Protein 3EMU (pdb70)

Organism: Entamoeba histolytica (strain ATCC 30459 / HM-1:IMSS / ABRM) (NCBI:txid294381)

InterPro domains:
  IPR000340 Dual specificity phosphatase, catalytic domain [PF00782] (19-146)
  IPR020422 Dual specificity protein phosphatase domain [PS50054] (9-150)
  IPR020422 Dual specificity protein phosphatase domain [SM00195] (9-147)
  IPR029021 Protein-tyrosine phosphatase-like [G3DSA:3.90.190.10] (1-161)
  IPR029021 Protein-tyrosine phosphatase-like [SSF52799] (5-152)

Secondary structure (DSSP, 8-state):
--GGGS-EEEETTEEEEETTGGG-HHHHHHTTEEEEEEE--TTSEEEEE----SSTTHHHHHHHHHHHHHHHHHHT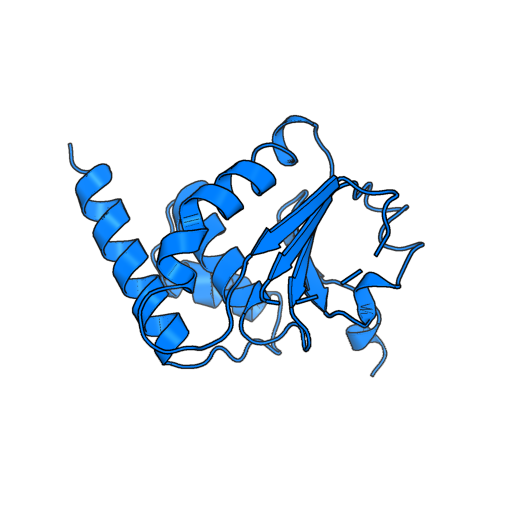T-EEEEEESSSSSHHHHHHHHHHHHHTT--HHHHHHHHHHH-TT----HHHHHHHHHHHHHHHHHT--

Structure (mmCIF, N/CA/C/O backbone):
data_3EMU
#
_entry.id   3EMU
#
_cell.length_a   80.985
_cell.length_b   80.985
_cell.length_c   90.556
_cell.angle_alpha   90.000
_cell.angle_beta   90.000
_cell.angle_gamma   120.000
#
_symmetry.space_group_name_H-M   'P 31 2 1'
#
loop_
_entity.id
_entity.type
_entity.pdbx_description
1 polymer 'leucine rich repeat and phosphatase domain containing protein'
2 non-polymer 'SULFATE ION'
3 water water
#
loop_
_atom_site.group_PDB
_atom_site.id
_atom_site.type_symbol
_atom_site.label_atom_id
_atom_site.label_alt_id
_atom_site.label_comp_id
_atom_site.label_asym_id
_atom_site.label_entity_id
_atom_site.label_seq_id
_atom_site.pdbx_PDB_ins_code
_atom_site.Cartn_x
_atom_site.Cartn_y
_atom_site.Cartn_z
_atom_site.occupancy
_atom_site.B_iso_or_equiv
_atom_site.auth_seq_id
_atom_site.auth_comp_id
_atom_site.auth_asym_id
_atom_site.auth_atom_id
_atom_site.pdbx_PDB_model_num
ATOM 1 N N . THR A 1 4 ? 33.744 8.049 23.521 1.00 72.48 307 THR A N 1
ATOM 2 C CA . THR A 1 4 ? 34.239 9.382 24.044 1.00 72.01 307 THR A CA 1
ATOM 3 C C . THR A 1 4 ? 35.617 9.816 23.458 1.00 69.23 307 THR A C 1
ATOM 4 O O . THR A 1 4 ? 35.894 10.985 23.260 1.00 67.97 307 THR A O 1
ATOM 8 N N . PHE A 1 5 ? 36.466 8.851 23.133 1.00 67.71 308 PHE A N 1
ATOM 9 C CA . PHE A 1 5 ? 37.725 9.178 22.461 1.00 65.93 308 PHE A CA 1
ATOM 10 C C . PHE A 1 5 ? 37.583 9.821 21.065 1.00 65.31 308 PHE A C 1
ATOM 11 O O . PHE A 1 5 ? 38.341 10.736 20.728 1.00 64.49 308 PHE A O 1
ATOM 19 N N . PRO A 1 6 ? 36.615 9.357 20.240 1.00 65.13 309 PRO A N 1
ATOM 20 C CA . PRO A 1 6 ? 36.469 9.901 18.871 1.00 64.50 309 PRO A CA 1
ATOM 21 C C . PRO A 1 6 ? 36.337 11.417 18.835 1.00 64.10 309 PRO A C 1
ATOM 22 O O . PRO A 1 6 ? 36.870 12.042 17.927 1.00 63.49 309 PRO A O 1
ATOM 26 N N . THR A 1 7 ? 35.660 12.001 19.828 1.00 63.37 310 THR A N 1
ATOM 27 C CA . THR A 1 7 ? 35.509 13.443 19.905 1.00 63.20 310 THR A CA 1
ATOM 28 C C . THR A 1 7 ? 36.844 14.195 19.894 1.00 62.20 310 THR A C 1
ATOM 29 O O . THR A 1 7 ? 36.882 15.386 19.597 1.00 63.13 310 THR A O 1
ATOM 33 N N . LEU A 1 8 ? 37.935 13.533 20.236 1.00 61.59 311 LEU A N 1
ATOM 34 C CA . LEU A 1 8 ? 39.222 14.213 20.347 1.00 61.93 311 LEU A CA 1
ATOM 35 C C . LEU A 1 8 ? 39.971 14.352 18.991 1.00 61.98 311 LEU A C 1
ATOM 36 O O . LEU A 1 8 ? 41.012 14.978 18.922 1.00 61.41 311 LEU A O 1
ATOM 41 N N . SER A 1 9 ? 39.463 13.723 17.946 1.00 62.10 312 SER A N 1
ATOM 42 C CA . SER A 1 9 ? 40.108 13.788 16.629 1.00 63.27 312 SER A CA 1
ATOM 43 C C . SER A 1 9 ? 39.180 14.276 15.541 1.00 61.66 312 SER A C 1
ATOM 44 O O . SER A 1 9 ? 38.042 13.818 15.461 1.00 60.36 312 SER A O 1
ATOM 47 N N . PRO A 1 10 ? 39.685 15.166 14.672 1.00 61.60 313 PRO A N 1
ATOM 48 C CA . PRO A 1 10 ? 38.933 15.394 13.419 1.00 60.77 313 PRO A CA 1
ATOM 49 C C . PRO A 1 10 ? 38.766 14.119 12.553 1.00 59.80 313 PRO A C 1
ATOM 50 O O . PRO A 1 10 ? 39.439 13.094 12.774 1.00 57.83 313 PRO A O 1
ATOM 54 N N . THR A 1 11 ? 37.827 14.188 11.612 1.00 59.80 314 THR A N 1
ATOM 55 C CA . THR A 1 11 ? 37.572 13.120 10.651 1.00 60.79 314 THR A CA 1
ATOM 56 C C . THR A 1 11 ? 38.006 13.504 9.215 1.00 61.56 314 THR A C 1
ATOM 57 O O . THR A 1 11 ? 37.675 14.597 8.680 1.00 62.44 314 THR A O 1
ATOM 61 N N . GLN A 1 12 ? 38.772 12.621 8.599 1.00 62.05 315 GLN A N 1
ATOM 62 C CA . GLN A 1 12 ? 39.210 12.863 7.225 1.00 62.59 315 GLN A CA 1
ATOM 63 C C . GLN A 1 12 ? 38.055 12.515 6.292 1.00 62.40 315 GLN A C 1
ATOM 64 O O . GLN A 1 12 ? 37.454 11.414 6.396 1.00 61.34 315 GLN A O 1
ATOM 70 N N . ILE A 1 13 ? 37.723 13.443 5.398 1.00 61.52 316 ILE A N 1
ATOM 71 C CA . ILE A 1 13 ? 36.519 13.206 4.579 1.00 62.09 316 ILE A CA 1
ATOM 72 C C . ILE A 1 13 ? 36.899 12.582 3.196 1.00 62.48 316 ILE A C 1
ATOM 73 O O . ILE A 1 13 ? 36.401 11.539 2.828 1.00 61.43 316 ILE A O 1
ATOM 78 N N . ILE A 1 14 ? 37.835 13.235 2.514 1.00 62.72 317 ILE A N 1
ATOM 79 C CA . ILE A 1 14 ? 38.516 12.744 1.331 1.00 64.14 317 ILE A CA 1
ATOM 80 C C . ILE A 1 14 ? 39.894 13.337 1.580 1.00 64.79 317 ILE A C 1
ATOM 81 O O . ILE A 1 14 ? 40.088 14.096 2.529 1.00 64.11 317 ILE A O 1
ATOM 86 N N . GLN A 1 15 ? 40.836 13.017 0.722 1.00 65.83 318 GLN A N 1
ATOM 87 C CA . GLN A 1 15 ? 42.205 13.437 0.919 1.00 67.28 318 GLN A CA 1
ATOM 88 C C . GLN A 1 15 ? 42.337 14.947 0.989 1.00 66.53 318 GLN A C 1
ATOM 89 O O . GLN A 1 15 ? 41.709 15.671 0.218 1.00 65.67 318 GLN A O 1
ATOM 95 N N . TYR A 1 16 ? 43.148 15.416 1.944 1.00 66.63 319 TYR A N 1
ATOM 96 C CA . TYR A 1 16 ? 43.322 16.864 2.241 1.00 66.34 319 TYR A CA 1
ATOM 97 C C . TYR A 1 16 ? 42.173 17.576 3.001 1.00 64.52 319 TYR A C 1
ATOM 98 O O . TYR A 1 16 ? 42.319 18.728 3.383 1.00 65.00 319 TYR A O 1
ATOM 107 N N . ILE A 1 17 ? 41.042 16.902 3.196 1.00 63.25 320 ILE A N 1
ATOM 108 C CA . ILE A 1 17 ? 39.848 17.514 3.774 1.00 61.74 320 ILE A CA 1
ATOM 109 C C . ILE A 1 17 ? 39.487 16.835 5.100 1.00 60.69 320 ILE A C 1
ATOM 110 O O . ILE A 1 17 ? 39.191 15.614 5.164 1.00 59.09 320 ILE A O 1
ATOM 115 N N . HIS A 1 18 ? 39.467 17.655 6.157 1.00 60.37 321 HIS A N 1
ATOM 116 C CA . HIS A 1 18 ? 39.186 17.147 7.500 1.00 58.81 321 HIS A CA 1
ATOM 117 C C . HIS A 1 18 ? 38.076 17.972 8.131 1.00 58.17 321 HIS A C 1
ATOM 118 O O . HIS A 1 18 ? 38.013 19.197 8.000 1.00 57.94 321 HIS A O 1
ATOM 125 N N . LEU A 1 19 ? 37.187 17.257 8.791 1.00 57.46 322 LEU A N 1
ATOM 126 C CA . LEU A 1 19 ? 36.031 17.826 9.445 1.00 57.31 322 LEU A CA 1
ATOM 127 C C . LEU A 1 19 ? 36.183 17.720 10.999 1.00 57.13 322 LEU A C 1
ATOM 128 O O . LEU A 1 19 ? 36.439 16.626 11.537 1.00 55.81 322 LEU A O 1
ATOM 133 N N . GLY A 1 20 ? 36.067 18.851 11.688 1.00 56.92 323 GLY A N 1
ATOM 134 C CA . GLY A 1 20 ? 36.222 18.858 13.147 1.00 58.23 323 GLY A CA 1
ATOM 135 C C . GLY A 1 20 ? 35.457 19.933 13.942 1.00 59.16 323 GLY A C 1
ATOM 136 O O . GLY A 1 20 ? 34.605 20.666 13.401 1.00 59.10 323 GLY A O 1
ATOM 137 N N . SER A 1 21 ? 35.790 20.030 15.230 1.00 59.42 324 SER A N 1
ATOM 138 C CA . SER A 1 21 ? 35.171 20.975 16.158 1.00 59.98 324 SER A CA 1
ATOM 139 C C . SER A 1 21 ? 36.263 21.873 16.757 1.00 61.03 324 SER A C 1
ATOM 140 O O . SER A 1 21 ? 37.460 21.536 16.687 1.00 60.83 324 SER A O 1
ATOM 143 N N . PHE A 1 22 ? 35.858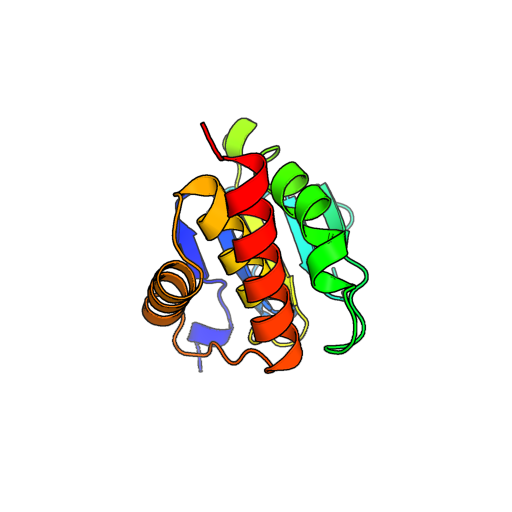 23.000 17.348 1.00 61.73 325 PHE A N 1
ATOM 144 C CA . PHE A 1 22 ? 36.765 23.775 18.207 1.00 63.37 325 PHE A CA 1
ATOM 145 C C . PHE A 1 22 ? 37.612 22.893 19.131 1.00 62.34 325 PHE A C 1
ATOM 146 O O . PHE A 1 22 ? 38.832 23.082 19.239 1.00 62.54 325 PHE A O 1
ATOM 154 N N . LEU A 1 23 ? 36.957 21.940 19.792 1.00 60.73 326 LEU A N 1
ATOM 155 C CA . LEU A 1 23 ? 37.645 20.961 20.602 1.00 60.60 326 LEU A CA 1
ATOM 156 C C . LEU A 1 23 ? 38.799 20.225 19.888 1.00 60.16 326 LEU A C 1
ATOM 157 O O . LEU A 1 23 ? 39.976 20.405 20.258 1.00 61.11 326 LEU A O 1
ATOM 162 N N . ASN A 1 24 ? 38.502 19.364 18.919 1.00 58.66 327 ASN A N 1
ATOM 163 C CA . ASN A 1 24 ? 39.581 18.594 18.308 1.00 58.21 327 ASN A CA 1
ATOM 164 C C . ASN A 1 24 ? 40.492 19.407 17.382 1.00 58.76 327 ASN A C 1
ATOM 165 O O . ASN A 1 24 ? 41.540 18.929 17.002 1.00 58.18 327 ASN A O 1
ATOM 170 N N . ALA A 1 25 ? 40.151 20.662 17.089 1.00 59.32 328 ALA A N 1
ATOM 171 C CA . ALA A 1 25 ? 41.140 21.518 16.419 1.00 60.62 328 ALA A CA 1
ATOM 172 C C . ALA A 1 25 ? 42.433 21.633 17.248 1.00 62.02 328 ALA A C 1
ATOM 173 O O . ALA A 1 25 ? 43.465 22.162 16.789 1.00 62.15 328 ALA A O 1
ATOM 175 N N . HIS A 1 26 ? 42.381 21.157 18.489 1.00 61.87 329 HIS A N 1
ATOM 176 C CA . HIS A 1 26 ? 43.497 21.361 19.408 1.00 61.96 329 HIS A CA 1
ATOM 177 C C . HIS A 1 26 ? 44.381 20.143 19.379 1.00 62.62 329 HIS A C 1
ATOM 178 O O . HIS A 1 26 ? 45.430 20.103 20.015 1.00 63.72 329 HIS A O 1
ATOM 185 N N . ASN A 1 27 ? 43.938 19.127 18.652 1.00 63.12 330 ASN A N 1
ATOM 186 C CA . ASN A 1 27 ? 44.737 17.949 18.446 1.00 63.35 330 ASN A CA 1
ATOM 187 C C . ASN A 1 27 ? 45.919 18.252 17.496 1.00 65.17 330 ASN A C 1
ATOM 188 O O . ASN A 1 27 ? 45.899 17.907 16.310 1.00 66.34 330 ASN A O 1
ATOM 193 N N . VAL A 1 28 ? 46.959 18.889 18.045 1.00 66.09 331 VAL A N 1
ATOM 194 C CA . VAL A 1 28 ? 48.077 19.409 17.274 1.00 66.90 331 VAL A CA 1
ATOM 195 C C . VAL A 1 28 ? 48.927 18.348 16.594 1.00 66.94 331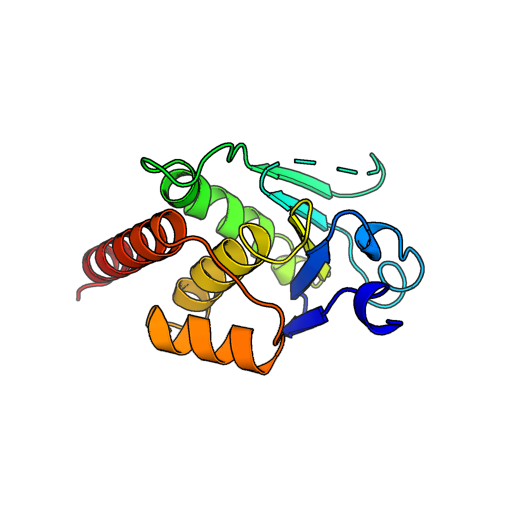 VAL A C 1
ATOM 196 O O . VAL A 1 28 ? 49.513 18.600 15.537 1.00 67.47 331 VAL A O 1
ATOM 200 N N . ASP A 1 29 ? 48.984 17.162 17.186 1.00 66.71 332 ASP A N 1
ATOM 201 C CA . ASP A 1 29 ? 49.689 16.083 16.550 1.00 65.95 332 ASP A CA 1
ATOM 202 C C . ASP A 1 29 ? 48.909 15.553 15.324 1.00 65.68 332 ASP A C 1
ATOM 203 O O . ASP A 1 29 ? 49.504 15.191 14.327 1.00 65.11 332 ASP A O 1
ATOM 208 N N . TYR A 1 30 ? 47.591 15.446 15.442 1.00 64.91 333 TYR A N 1
ATOM 209 C CA . TYR A 1 30 ? 46.761 15.098 14.307 1.00 65.05 333 TYR A CA 1
ATOM 210 C C . TYR A 1 30 ? 46.983 16.072 13.144 1.00 65.80 333 TYR A C 1
ATOM 211 O O . TYR A 1 30 ? 47.106 15.665 12.005 1.00 65.47 333 TYR A O 1
ATOM 220 N N . ILE A 1 31 ? 47.004 17.360 13.462 1.00 66.42 334 ILE A N 1
ATOM 221 C CA . ILE A 1 31 ? 47.255 18.391 12.505 1.00 67.22 334 ILE A CA 1
ATOM 222 C C . ILE A 1 31 ? 48.635 18.183 11.861 1.00 68.47 334 ILE A C 1
ATOM 223 O O . ILE A 1 31 ? 48.773 18.149 10.632 1.00 68.50 334 ILE A O 1
ATOM 228 N N . HIS A 1 32 ? 49.663 18.014 12.689 1.00 69.04 335 HIS A N 1
ATOM 229 C CA A HIS A 1 32 ? 51.046 17.825 12.220 0.50 68.82 335 HIS A CA 1
ATOM 230 C CA B HIS A 1 32 ? 50.997 17.877 12.135 0.50 69.36 335 HIS A CA 1
ATOM 231 C C . HIS A 1 32 ? 51.180 16.593 11.332 1.00 68.88 335 HIS A C 1
ATOM 232 O O . HIS A 1 32 ? 51.774 16.635 10.282 1.00 68.77 335 HIS A O 1
ATOM 245 N N . ASN A 1 33 ? 50.627 15.481 11.782 1.00 68.41 336 ASN A N 1
ATOM 246 C CA . ASN A 1 33 ? 50.775 14.235 11.023 1.00 68.76 336 ASN A CA 1
ATOM 247 C C . ASN A 1 33 ? 49.960 14.153 9.711 1.00 68.70 336 ASN A C 1
ATOM 248 O O . ASN A 1 33 ? 50.217 13.301 8.877 1.00 69.46 336 ASN A O 1
ATOM 253 N N . ASN A 1 34 ? 48.938 14.981 9.559 1.00 68.59 337 ASN A N 1
ATOM 254 C CA . ASN A 1 34 ? 48.119 14.984 8.356 1.00 68.68 337 ASN A CA 1
ATOM 255 C C . ASN A 1 34 ? 48.430 16.193 7.494 1.00 68.99 337 ASN A C 1
ATOM 256 O O . ASN A 1 34 ? 47.653 16.533 6.620 1.00 68.87 337 ASN A O 1
ATOM 261 N N . ASN A 1 35 ? 49.542 16.856 7.807 1.00 69.71 338 ASN A N 1
ATOM 262 C CA . ASN A 1 35 ? 50.036 17.995 7.052 1.00 70.99 338 ASN A CA 1
ATOM 263 C C . ASN A 1 35 ? 49.034 19.103 6.815 1.00 70.15 338 ASN A C 1
ATOM 264 O O . ASN A 1 35 ? 48.995 19.682 5.718 1.00 70.12 338 ASN A O 1
ATOM 269 N N . ILE A 1 36 ? 48.256 19.425 7.843 1.00 68.37 339 ILE A N 1
ATOM 270 C CA . ILE A 1 36 ? 47.261 20.453 7.733 1.00 66.49 339 ILE A CA 1
ATOM 271 C C . ILE A 1 36 ? 47.882 21.828 7.932 1.00 66.53 339 ILE A C 1
ATOM 272 O O . ILE A 1 36 ? 48.591 22.082 8.902 1.00 66.86 339 ILE A O 1
ATOM 277 N N . SER A 1 37 ? 47.615 22.744 7.011 1.00 66.46 340 SER A N 1
ATOM 278 C CA . SER A 1 37 ? 48.235 24.058 7.073 1.00 66.24 340 SER A CA 1
ATOM 279 C C . SER A 1 37 ? 47.189 25.105 6.900 1.00 65.93 340 SER A C 1
ATOM 280 O O . SER A 1 37 ? 47.510 26.289 6.835 1.00 66.91 340 SER A O 1
ATOM 283 N N . SER A 1 38 ? 45.935 24.682 6.796 1.00 65.02 341 SER A N 1
ATOM 284 C CA . SER A 1 38 ? 44.857 25.645 6.675 1.00 64.51 341 SER A CA 1
ATOM 285 C C . SER A 1 38 ? 43.731 25.259 7.585 1.00 63.18 341 SER A C 1
ATOM 286 O O . SER A 1 38 ? 43.438 24.079 7.752 1.00 61.86 341 SER A O 1
ATOM 289 N N . ILE A 1 39 ? 43.061 26.282 8.095 1.00 62.85 342 ILE A N 1
ATOM 290 C CA . ILE A 1 39 ? 41.909 26.081 8.919 1.00 62.76 342 ILE A CA 1
ATOM 291 C C . ILE A 1 39 ? 40.784 26.997 8.476 1.00 61.37 342 ILE A C 1
ATOM 292 O O . ILE A 1 39 ? 40.960 28.198 8.319 1.00 60.09 342 ILE A O 1
ATOM 297 N N . LEU A 1 40 ? 39.621 26.386 8.262 1.00 60.49 343 LEU A N 1
ATOM 298 C CA . LEU A 1 40 ? 38.431 27.118 7.869 1.00 59.43 343 LEU A CA 1
ATOM 299 C C . LEU A 1 40 ? 37.504 27.126 9.067 1.00 59.11 343 LEU A C 1
ATOM 300 O O . LEU A 1 40 ? 36.990 26.098 9.486 1.00 58.73 343 LEU A O 1
ATOM 305 N N . LEU A 1 41 ? 37.302 28.305 9.606 1.00 60.23 344 LEU A N 1
ATOM 306 C CA . LEU A 1 41 ? 36.480 28.481 10.775 1.00 62.09 344 LEU A CA 1
ATOM 307 C C . LEU A 1 41 ? 35.108 28.858 10.326 1.00 61.87 344 LEU A C 1
ATOM 308 O O . LEU A 1 41 ? 34.924 29.912 9.749 1.00 61.53 344 LEU A O 1
ATOM 313 N N . VAL A 1 42 ? 34.130 28.009 10.631 1.00 62.78 345 VAL A N 1
ATOM 314 C CA . VAL A 1 42 ? 32.776 28.291 10.203 1.00 63.14 345 VAL A CA 1
ATOM 315 C C . VAL A 1 42 ? 31.946 28.821 11.363 1.00 65.13 345 VAL A C 1
ATOM 316 O O . VAL A 1 42 ? 31.420 28.055 12.161 1.00 64.82 345 VAL A O 1
ATOM 320 N N . GLY A 1 43 ? 31.800 30.136 11.441 1.00 68.06 346 GLY A N 1
ATOM 321 C CA . GLY A 1 43 ? 31.012 30.729 12.513 1.00 71.43 346 GLY A CA 1
ATOM 322 C C . GLY A 1 43 ? 31.780 31.687 13.396 1.00 74.43 346 GLY A C 1
ATOM 323 O O . GLY A 1 43 ? 31.444 32.909 13.427 1.00 78.39 346 GLY A O 1
ATOM 324 N N . LYS A 1 51 ? 44.962 29.184 15.509 1.00 109.19 354 LYS A N 1
ATOM 325 C CA . LYS A 1 51 ? 46.218 29.767 15.977 1.00 109.35 354 LYS A CA 1
ATOM 326 C C . LYS A 1 51 ? 46.915 30.535 14.840 1.00 109.15 354 LYS A C 1
ATOM 327 O O . LYS A 1 51 ? 47.133 29.980 13.756 1.00 109.27 354 LYS A O 1
ATOM 329 N N . ASP A 1 52 ? 47.251 31.804 15.079 1.00 108.59 355 ASP A N 1
ATOM 330 C CA . ASP A 1 52 ? 47.957 32.604 14.064 1.00 107.89 355 ASP A CA 1
ATOM 331 C C . ASP A 1 52 ? 49.315 31.994 13.601 1.00 107.13 355 ASP A C 1
ATOM 332 O O . ASP A 1 52 ? 50.301 32.722 13.395 1.00 107.47 355 ASP A O 1
ATOM 334 N N . GLN A 1 53 ? 49.352 30.665 13.431 1.00 105.62 356 GLN A N 1
ATOM 335 C CA . GLN A 1 53 ? 50.504 29.943 12.848 1.00 103.38 356 GLN A CA 1
ATOM 336 C C . GLN A 1 53 ? 50.102 29.247 11.517 1.00 101.85 356 GLN A C 1
ATOM 337 O O . GLN A 1 53 ? 50.964 28.786 10.751 1.00 101.95 356 GLN A O 1
ATOM 339 N N . CYS A 1 54 ? 48.785 29.184 11.261 1.00 99.00 357 CYS A N 1
ATOM 340 C CA . CYS A 1 54 ? 48.197 28.510 10.089 1.00 95.32 357 CYS A CA 1
ATOM 341 C C . CYS A 1 54 ? 47.597 29.503 9.083 1.00 92.68 357 CYS A C 1
ATOM 342 O O . CYS A 1 54 ? 47.371 30.672 9.411 1.00 91.81 357 CYS A O 1
ATOM 345 N N . ASP A 1 55 ? 47.328 29.043 7.859 1.00 89.65 358 ASP A N 1
ATOM 346 C CA . ASP A 1 55 ? 46.418 29.784 6.963 1.00 86.80 358 ASP A CA 1
ATOM 347 C C . ASP A 1 55 ? 44.998 29.721 7.526 1.00 83.63 358 ASP A C 1
ATOM 348 O O . ASP A 1 55 ? 44.489 28.644 7.787 1.00 82.46 358 ASP A O 1
ATOM 353 N N . ILE A 1 56 ? 44.356 30.863 7.699 1.00 80.51 359 ILE A N 1
ATOM 354 C CA . ILE A 1 56 ? 43.046 30.859 8.318 1.00 78.63 359 ILE A CA 1
ATOM 355 C C . ILE A 1 56 ? 42.024 31.690 7.568 1.00 76.46 359 ILE A C 1
ATOM 356 O O . ILE A 1 56 ? 42.320 32.784 7.133 1.00 76.43 359 ILE A O 1
ATOM 361 N N . LEU A 1 57 ? 40.820 31.159 7.426 1.00 73.48 360 LEU A N 1
ATOM 362 C CA . LEU A 1 57 ? 39.722 31.933 6.905 1.00 70.96 360 LEU A CA 1
ATOM 363 C C . LEU A 1 57 ? 38.511 31.700 7.800 1.00 69.71 360 LEU A C 1
ATOM 364 O O . LEU A 1 57 ? 38.165 30.571 8.124 1.00 68.26 360 LEU A O 1
ATOM 369 N N . ARG A 1 58 ? 37.867 32.786 8.203 1.00 69.07 361 ARG A N 1
ATOM 370 C CA . ARG A 1 58 ? 36.662 32.713 9.017 1.00 68.44 361 ARG A CA 1
ATOM 371 C C . ARG A 1 58 ? 35.455 33.064 8.164 1.00 67.72 361 ARG A C 1
ATOM 372 O O . ARG A 1 58 ? 35.446 34.112 7.517 1.00 66.96 361 ARG A O 1
ATOM 374 N N . LEU A 1 59 ? 34.436 32.209 8.197 1.00 66.94 362 LEU A N 1
ATOM 375 C CA . LEU A 1 59 ? 33.161 32.523 7.573 1.00 67.62 362 LEU A CA 1
ATOM 376 C C . LEU A 1 59 ? 32.213 33.026 8.630 1.00 69.36 362 LEU A C 1
ATOM 377 O O . LEU A 1 59 ? 32.027 32.410 9.681 1.00 69.15 362 LEU A O 1
ATOM 382 N N . ASP A 1 60 ? 31.552 34.111 8.320 1.00 71.83 363 ASP A N 1
ATOM 383 C CA . ASP A 1 60 ? 30.796 34.783 9.332 1.00 74.78 363 ASP A CA 1
ATOM 384 C C . ASP A 1 60 ? 29.355 34.330 9.379 1.00 74.36 363 ASP A C 1
ATOM 385 O O . ASP A 1 60 ? 28.452 35.097 9.085 1.00 75.49 363 ASP A O 1
ATOM 390 N N . ILE A 1 61 ? 29.132 33.086 9.746 1.00 73.02 364 ILE A N 1
ATOM 391 C CA . ILE A 1 61 ? 27.792 32.592 9.745 1.00 71.58 364 ILE A CA 1
ATOM 392 C C . ILE A 1 61 ? 27.274 32.561 11.182 1.00 73.11 364 ILE A C 1
ATOM 393 O O . ILE A 1 61 ? 27.762 31.789 12.011 1.00 71.78 364 ILE A O 1
ATOM 398 N N . VAL A 1 62 ? 26.303 33.433 11.466 1.00 74.61 365 VAL A N 1
ATOM 399 C CA . VAL A 1 62 ? 25.716 33.500 12.799 1.00 76.23 365 VAL A CA 1
ATOM 400 C C . VAL A 1 62 ? 24.326 32.923 12.967 1.00 76.60 365 VAL A C 1
ATOM 401 O O . VAL A 1 62 ? 23.915 32.730 14.111 1.00 78.45 365 VAL A O 1
ATOM 405 N N . SER A 1 63 ? 23.586 32.668 11.888 1.00 76.12 366 SER A N 1
ATOM 406 C CA . SER A 1 63 ? 22.266 32.025 12.047 1.00 75.23 366 SER A CA 1
ATOM 407 C C . SER A 1 63 ? 21.884 31.105 10.897 1.00 73.90 366 SER A C 1
ATOM 408 O O . SER A 1 63 ? 22.511 31.149 9.840 1.00 74.60 366 SER A O 1
ATOM 411 N N . GLU A 1 64 ? 20.868 30.272 11.113 1.00 71.93 367 GLU A N 1
ATOM 412 C CA . GLU A 1 64 ? 20.406 29.318 10.107 1.00 69.96 367 GLU A CA 1
ATOM 413 C C . GLU A 1 64 ? 19.381 29.949 9.138 1.00 68.18 367 GLU A C 1
ATOM 414 O O . GLU A 1 64 ? 19.067 29.368 8.126 1.00 66.76 367 GLU A O 1
ATOM 420 N N . GLU A 1 65 ? 18.899 31.147 9.449 1.00 66.98 368 GLU A N 1
ATOM 421 C CA . GLU A 1 65 ? 17.936 31.859 8.620 1.00 66.88 368 GLU A CA 1
ATOM 422 C C . GLU A 1 65 ? 18.642 32.650 7.508 1.00 65.49 368 GLU A C 1
ATOM 423 O O . GLU A 1 65 ? 19.854 32.943 7.598 1.00 64.64 368 GLU A O 1
ATOM 429 N N . GLY A 1 66 ? 17.866 33.020 6.483 1.00 63.51 369 GLY A N 1
ATOM 430 C CA . GLY A 1 66 ? 18.425 33.770 5.363 1.00 62.69 369 GLY A CA 1
ATOM 431 C C . GLY A 1 66 ? 19.462 32.991 4.578 1.00 61.11 369 GLY A C 1
ATOM 432 O O . GLY A 1 66 ? 19.299 31.801 4.347 1.00 60.58 369 GLY A O 1
ATOM 433 N N . HIS A 1 67 ? 20.548 33.663 4.195 1.00 61.33 370 HIS A N 1
ATOM 434 C CA . HIS A 1 67 ? 21.480 33.134 3.192 1.00 61.03 370 HIS A CA 1
ATOM 435 C C . HIS A 1 67 ? 22.941 33.391 3.475 1.00 61.33 370 HIS A C 1
ATOM 436 O O . HIS A 1 67 ? 23.723 33.545 2.538 1.00 61.99 370 HIS A O 1
ATOM 443 N N . GLN A 1 68 ? 23.328 33.406 4.744 1.00 61.54 371 GLN A N 1
ATOM 444 C CA . GLN A 1 68 ? 24.729 33.667 5.076 1.00 61.49 371 GLN A CA 1
ATOM 445 C C . GLN A 1 68 ? 25.576 32.486 4.735 1.00 60.11 371 GLN A C 1
ATOM 446 O O . GLN A 1 68 ? 26.717 32.634 4.354 1.00 60.16 371 GLN A O 1
ATOM 452 N N . LEU A 1 69 ? 25.033 31.298 4.909 1.00 59.27 372 LEU A N 1
ATOM 453 C CA . LEU A 1 69 ? 25.809 30.145 4.543 1.00 59.20 372 LEU A CA 1
ATOM 454 C C . LEU A 1 69 ? 25.992 30.051 2.994 1.00 58.71 372 LEU A C 1
ATOM 455 O O . LEU A 1 69 ? 27.117 29.960 2.497 1.00 58.51 372 LEU A O 1
ATOM 460 N N . TYR A 1 70 ? 24.882 30.092 2.268 1.00 58.62 373 TYR A N 1
ATOM 461 C CA . TYR A 1 70 ? 24.876 30.162 0.827 1.00 59.74 373 TYR A CA 1
ATOM 462 C C . TYR A 1 70 ? 25.929 31.189 0.325 1.00 60.70 373 TYR A C 1
ATOM 463 O O . TYR A 1 70 ? 26.800 30.841 -0.495 1.00 60.36 373 TYR A O 1
ATOM 472 N N . ASP A 1 71 ? 25.859 32.420 0.850 1.00 59.77 374 ASP A N 1
ATOM 473 C CA . ASP A 1 71 ? 26.695 33.514 0.397 1.00 60.18 374 ASP A CA 1
ATOM 474 C C . ASP A 1 71 ? 28.170 33.211 0.607 1.00 60.38 374 ASP A C 1
ATOM 475 O O . ASP A 1 71 ? 29.052 33.660 -0.162 1.00 60.52 374 ASP A O 1
ATOM 480 N N . SER A 1 72 ? 28.461 32.403 1.616 1.00 60.11 375 SER A N 1
ATOM 481 C CA . SER A 1 72 ? 29.863 32.164 1.957 1.00 60.09 375 SER A CA 1
ATOM 482 C C . SER A 1 72 ? 30.419 30.979 1.137 1.00 59.02 375 SER A C 1
ATOM 483 O O . SER A 1 72 ? 31.600 30.641 1.201 1.00 59.57 375 SER A O 1
ATOM 486 N N . ILE A 1 73 ? 29.576 30.332 0.350 1.00 58.99 376 ILE A N 1
ATOM 487 C CA . ILE A 1 73 ? 30.035 29.105 -0.308 1.00 59.00 376 ILE A CA 1
ATOM 488 C C . ILE A 1 73 ? 31.243 29.257 -1.249 1.00 58.92 376 ILE A C 1
ATOM 489 O O . ILE A 1 73 ? 32.213 28.440 -1.198 1.00 58.87 376 ILE A O 1
ATOM 494 N N . PRO A 1 74 ? 31.208 30.302 -2.098 1.00 58.66 377 PRO A N 1
ATOM 495 C CA . PRO A 1 74 ? 32.306 30.425 -3.079 1.00 59.26 377 PRO A CA 1
ATOM 496 C C . PRO A 1 74 ? 33.639 30.755 -2.404 1.00 59.58 377 PRO A C 1
ATOM 497 O O . PRO A 1 74 ? 34.662 30.156 -2.743 1.00 58.66 377 PRO A O 1
ATOM 501 N N . ASN A 1 75 ? 33.630 31.655 -1.413 1.00 60.93 378 ASN A N 1
ATOM 502 C CA . ASN A 1 75 ? 34.860 31.851 -0.596 1.00 60.76 378 ASN A CA 1
ATOM 503 C C . ASN A 1 75 ? 35.380 30.593 0.061 1.00 58.62 378 ASN A C 1
ATOM 504 O O . ASN A 1 75 ? 36.557 30.336 0.056 1.00 58.46 378 ASN A O 1
ATOM 509 N N . ALA A 1 76 ? 34.501 29.764 0.604 1.00 58.98 379 ALA A N 1
ATOM 510 C CA . ALA A 1 76 ? 34.963 28.488 1.222 1.00 57.77 379 ALA A CA 1
ATOM 511 C C . ALA A 1 76 ? 35.573 27.541 0.205 1.00 57.36 379 ALA A C 1
ATOM 512 O O . ALA A 1 76 ? 36.634 26.908 0.438 1.00 56.85 379 ALA A O 1
ATOM 514 N N . ILE A 1 77 ? 34.878 27.376 -0.923 1.00 57.56 380 ILE A N 1
ATOM 515 C CA . ILE A 1 77 ? 35.372 26.410 -1.932 1.00 57.83 380 ILE A CA 1
ATOM 516 C C . ILE A 1 77 ? 36.790 26.806 -2.418 1.00 58.24 380 ILE A C 1
ATOM 517 O O . ILE A 1 77 ? 37.712 25.977 -2.528 1.00 57.53 380 ILE A O 1
ATOM 522 N N . LYS A 1 78 ? 36.963 28.108 -2.584 1.00 59.41 381 LYS A N 1
ATOM 523 C CA . LYS A 1 78 ? 38.215 28.687 -3.017 1.00 61.87 381 LYS A CA 1
ATOM 524 C C . LYS A 1 78 ? 39.390 28.413 -2.058 1.00 62.55 381 LYS A C 1
ATOM 525 O O . LYS A 1 78 ? 40.494 27.962 -2.483 1.00 63.59 381 LYS A O 1
ATOM 531 N N . PHE A 1 79 ? 39.157 28.692 -0.765 1.00 61.64 382 PHE A N 1
ATOM 532 C CA . PHE A 1 79 ? 40.161 28.476 0.288 1.00 60.38 382 PHE A CA 1
ATOM 533 C C . PHE A 1 79 ? 40.434 27.005 0.323 1.00 59.35 382 PHE A C 1
ATOM 534 O O . PHE A 1 79 ? 41.580 26.573 0.341 1.00 58.55 382 PHE A O 1
ATOM 542 N N . ILE A 1 80 ? 39.384 26.189 0.216 1.00 59.27 383 ILE A N 1
ATOM 543 C CA . ILE A 1 80 ? 39.625 24.732 0.179 1.00 58.85 383 ILE A CA 1
ATOM 544 C C . ILE A 1 80 ? 40.452 24.268 -1.039 1.00 59.92 383 ILE A C 1
ATOM 545 O O . ILE A 1 80 ? 41.369 23.461 -0.930 1.00 59.07 383 ILE A O 1
ATOM 550 N N . ILE A 1 81 ? 40.112 24.755 -2.223 1.00 61.66 384 ILE A N 1
ATOM 551 C CA . ILE A 1 81 ? 40.835 24.284 -3.404 1.00 62.28 384 ILE A CA 1
ATOM 552 C C . ILE A 1 81 ? 42.263 24.828 -3.371 1.00 62.98 384 ILE A C 1
ATOM 553 O O . ILE A 1 81 ? 43.194 24.128 -3.742 1.00 62.88 384 ILE A O 1
ATOM 558 N N . ARG A 1 82 ? 42.451 26.057 -2.891 1.00 64.56 385 ARG A N 1
ATOM 559 C CA A ARG A 1 82 ? 43.812 26.567 -2.652 0.50 66.07 385 ARG A CA 1
ATOM 560 C CA B ARG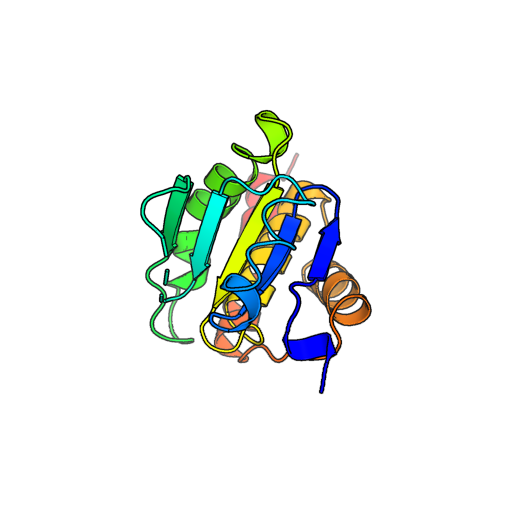 A 1 82 ? 43.810 26.572 -2.690 0.50 66.13 385 ARG A CA 1
ATOM 561 C C . ARG A 1 82 ? 44.671 25.609 -1.840 1.00 66.93 385 ARG A C 1
ATOM 562 O O . ARG A 1 82 ? 45.883 25.552 -2.007 1.00 68.09 385 ARG A O 1
ATOM 577 N N . SER A 1 83 ? 44.055 24.828 -0.954 1.00 67.45 386 SER A N 1
ATOM 578 C CA . SER A 1 83 ? 44.837 23.967 -0.083 1.00 67.84 386 SER A CA 1
ATOM 579 C C . SER A 1 83 ? 45.115 22.633 -0.772 1.00 68.40 386 SER A C 1
ATOM 580 O O . SER A 1 83 ? 46.181 22.027 -0.591 1.00 67.41 386 SER A O 1
ATOM 583 N N . ILE A 1 84 ? 44.124 22.142 -1.506 1.00 69.93 387 ILE A N 1
ATOM 584 C CA . ILE A 1 84 ? 44.311 20.942 -2.321 1.00 71.75 387 ILE A CA 1
ATOM 585 C C . ILE A 1 84 ? 45.472 21.173 -3.343 1.00 73.67 387 ILE A C 1
ATOM 586 O O . ILE A 1 84 ? 46.345 20.326 -3.537 1.00 73.83 387 ILE A O 1
ATOM 591 N N . GLN A 1 85 ? 45.475 22.357 -3.939 1.00 75.44 388 GLN A N 1
ATOM 592 C CA . GLN A 1 85 ? 46.510 22.788 -4.843 1.00 78.18 388 GLN A CA 1
ATOM 593 C C . GLN A 1 85 ? 47.944 22.724 -4.263 1.00 78.59 388 GLN A C 1
ATOM 594 O O . GLN A 1 85 ? 48.883 22.356 -4.977 1.00 78.56 388 GLN A O 1
ATOM 600 N N . ARG A 1 86 ? 48.106 23.093 -2.986 1.00 78.51 389 ARG A N 1
ATOM 601 C CA . ARG A 1 86 ? 49.392 23.025 -2.305 1.00 78.12 389 ARG A CA 1
ATOM 602 C C . ARG A 1 86 ? 49.692 21.612 -1.909 1.00 78.10 389 ARG A C 1
ATOM 603 O O . ARG A 1 86 ? 50.769 21.332 -1.398 1.00 78.23 389 ARG A O 1
ATOM 611 N N . LYS A 1 87 ? 48.737 20.714 -2.125 1.00 78.12 390 LYS A N 1
ATOM 612 C CA . LYS A 1 87 ? 48.862 19.352 -1.625 1.00 78.35 390 LYS A CA 1
ATOM 613 C C . LYS A 1 87 ? 49.028 19.329 -0.087 1.00 77.17 390 LYS A C 1
ATOM 614 O O . LYS A 1 87 ? 49.819 18.554 0.476 1.00 76.53 390 LYS A O 1
ATOM 620 N N . GLU A 1 88 ? 48.251 20.192 0.572 1.00 75.87 391 GLU A N 1
ATOM 621 C CA . GLU A 1 88 ? 48.200 20.253 2.038 1.00 74.36 391 GLU A CA 1
ATOM 622 C C . GLU A 1 88 ? 46.776 20.138 2.609 1.00 72.59 391 GLU A C 1
ATOM 623 O O . GLU A 1 88 ? 45.776 20.478 1.951 1.00 71.49 391 GLU A O 1
ATOM 629 N N . GLY A 1 89 ? 46.692 19.666 3.851 1.00 71.11 392 GLY A N 1
ATOM 630 C CA . GLY A 1 89 ? 45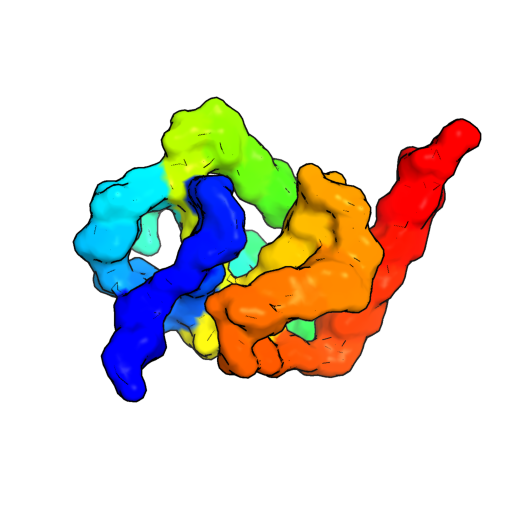.393 19.515 4.519 1.00 67.99 392 GLY A CA 1
ATOM 631 C C . GLY A 1 89 ? 44.711 20.827 4.872 1.00 65.98 392 GLY A C 1
ATOM 632 O O . GLY A 1 89 ? 45.344 21.845 5.246 1.00 65.27 392 GLY A O 1
ATOM 633 N N . VAL A 1 90 ? 43.395 20.815 4.746 1.00 64.62 393 VAL A N 1
ATOM 634 C CA . VAL A 1 90 ? 42.583 21.907 5.325 1.00 63.08 393 VAL A CA 1
ATOM 635 C C . VAL A 1 90 ? 41.634 21.281 6.360 1.00 61.75 393 VAL A C 1
ATOM 636 O O . VAL A 1 90 ? 40.995 20.228 6.111 1.00 61.13 393 VAL A O 1
ATOM 640 N N . LEU A 1 91 ? 41.544 21.934 7.516 1.00 60.93 394 LEU A N 1
ATOM 641 C CA . LEU A 1 91 ? 40.668 21.461 8.592 1.00 58.83 394 LEU A CA 1
ATOM 642 C C . LEU A 1 91 ? 39.485 22.381 8.705 1.00 58.14 394 LEU A C 1
ATOM 643 O O . LEU A 1 91 ? 39.651 23.592 8.863 1.00 57.58 394 LEU A O 1
ATOM 648 N N . ILE A 1 92 ? 38.276 21.821 8.616 1.00 57.74 395 ILE A N 1
ATOM 649 C CA . ILE A 1 92 ? 37.084 22.678 8.583 1.00 58.32 395 ILE A CA 1
ATOM 650 C C . ILE A 1 92 ? 36.316 22.503 9.898 1.00 58.08 395 ILE A C 1
ATOM 651 O O . ILE A 1 92 ? 35.966 21.390 10.260 1.00 57.68 395 ILE A O 1
ATOM 656 N N . ILE A 1 93 ? 36.100 23.593 10.633 1.00 58.58 396 ILE A N 1
ATOM 657 C CA . ILE A 1 93 ? 35.575 23.441 11.996 1.00 59.56 396 ILE A CA 1
ATOM 658 C C . ILE A 1 93 ? 34.457 24.427 12.307 1.00 59.18 396 ILE A C 1
ATOM 659 O O . ILE A 1 93 ? 34.427 25.545 11.771 1.00 59.62 396 ILE A O 1
ATOM 664 N N . SER A 1 94 ? 33.491 23.962 13.093 1.00 58.61 397 SER A N 1
ATOM 665 C CA . SER A 1 94 ? 32.507 24.847 13.739 1.00 58.76 397 SER A CA 1
ATOM 666 C C . SER A 1 94 ? 32.578 24.558 15.261 1.00 59.63 397 SER A C 1
ATOM 667 O O . SER A 1 94 ? 33.302 23.642 15.664 1.00 59.54 397 SER A O 1
ATOM 670 N N . GLY A 1 95 ? 31.867 25.338 16.089 1.00 60.20 398 GLY A N 1
ATOM 671 C CA . GLY A 1 95 ? 31.933 25.208 17.570 1.00 60.18 398 GLY A CA 1
ATOM 672 C C . GLY A 1 95 ? 31.756 23.776 18.070 1.00 60.46 398 GLY A C 1
ATOM 673 O O . GLY A 1 95 ? 32.657 23.216 18.721 1.00 60.02 398 GLY A O 1
ATOM 674 N N . THR A 1 96 ? 30.627 23.159 17.726 1.00 60.23 399 THR A N 1
ATOM 675 C CA . THR A 1 96 ? 30.418 21.761 18.065 1.00 61.26 399 THR A CA 1
ATOM 676 C C . THR A 1 96 ? 30.836 20.764 16.986 1.00 61.02 399 THR A C 1
ATOM 677 O O . THR A 1 96 ? 30.978 19.565 17.285 1.00 60.22 399 THR A O 1
ATOM 681 N N . GLY A 1 97 ? 31.048 21.235 15.737 1.00 60.64 400 GLY A N 1
ATOM 682 C CA . GLY A 1 97 ? 31.563 20.367 14.666 1.00 59.30 400 GLY A CA 1
ATOM 683 C C . GLY A 1 97 ? 30.452 19.533 14.038 1.00 60.16 400 GLY A C 1
ATOM 684 O O . GLY A 1 97 ? 30.684 18.645 13.239 1.00 60.17 400 GLY A O 1
ATOM 685 N N . VAL A 1 98 ? 29.217 19.847 14.365 1.00 59.82 401 VAL A N 1
ATOM 686 C CA . VAL A 1 98 ? 28.125 18.939 14.062 1.00 59.95 401 VAL A CA 1
ATOM 687 C C . VAL A 1 98 ? 27.142 19.486 12.972 1.00 60.00 401 VAL A C 1
ATOM 688 O O . VAL A 1 98 ? 26.500 18.716 12.245 1.00 60.34 401 VAL A O 1
ATOM 692 N N . ASN A 1 99 ? 27.084 20.808 12.848 1.00 58.59 402 ASN A N 1
ATOM 693 C CA . ASN A 1 99 ? 26.027 21.491 12.129 1.00 58.38 402 ASN A CA 1
ATOM 694 C C . ASN A 1 99 ? 26.650 22.318 10.976 1.00 58.72 402 ASN A C 1
ATOM 695 O O . ASN A 1 99 ? 26.632 21.883 9.823 1.00 57.95 402 ASN A O 1
ATOM 700 N N . LYS A 1 100 ? 27.236 23.476 11.304 1.00 58.36 403 LYS A N 1
ATOM 701 C CA . LYS A 1 100 ? 27.822 24.375 10.304 1.00 58.36 403 LYS A CA 1
ATOM 702 C C . LYS A 1 100 ? 29.025 23.815 9.489 1.00 57.65 403 LYS A C 1
ATOM 703 O O . LYS A 1 100 ? 29.041 23.945 8.256 1.00 56.92 403 LYS A O 1
ATOM 709 N N . ALA A 1 101 ? 30.021 23.229 10.152 1.00 56.65 404 ALA A N 1
ATOM 710 C CA . ALA A 1 101 ? 31.169 22.686 9.423 1.00 57.17 404 ALA A CA 1
ATOM 711 C C . ALA A 1 101 ? 30.751 21.561 8.417 1.00 57.56 404 ALA A C 1
ATOM 712 O O . ALA A 1 101 ? 31.248 21.520 7.262 1.00 57.49 404 ALA A O 1
ATOM 714 N N . PRO A 1 102 ? 29.861 20.648 8.849 1.00 57.12 405 PRO A N 1
ATOM 715 C CA . PRO A 1 102 ? 29.451 19.615 7.881 1.00 57.22 405 PRO A CA 1
ATOM 716 C C . PRO A 1 102 ? 28.669 20.170 6.667 1.00 57.40 405 PRO A C 1
ATOM 717 O O . PRO A 1 102 ? 28.846 19.647 5.563 1.00 56.89 405 PRO A O 1
ATOM 721 N N . ALA A 1 103 ? 27.836 21.197 6.879 1.00 56.72 406 ALA A N 1
ATOM 722 C CA . ALA A 1 103 ? 27.113 21.857 5.793 1.00 57.93 406 ALA A CA 1
ATOM 723 C C . ALA A 1 103 ? 28.093 22.409 4.734 1.00 58.02 406 ALA A C 1
ATOM 724 O O . ALA A 1 103 ? 27.879 22.217 3.532 1.00 59.05 406 ALA A O 1
ATOM 726 N N . ILE A 1 104 ? 29.167 23.060 5.181 1.00 57.30 407 ILE A N 1
ATOM 727 C CA . ILE A 1 104 ? 30.201 23.538 4.273 1.00 56.52 407 ILE A CA 1
ATOM 728 C C . ILE A 1 104 ? 30.863 22.402 3.498 1.00 57.09 407 ILE A C 1
ATOM 729 O O . ILE A 1 104 ? 31.142 22.550 2.297 1.00 56.82 407 ILE A O 1
ATOM 734 N N . VAL A 1 105 ? 31.179 21.305 4.185 1.00 56.69 408 VAL A N 1
ATOM 735 C CA . VAL A 1 105 ? 31.828 20.166 3.542 1.00 56.51 408 VAL A CA 1
ATOM 736 C C . VAL A 1 105 ? 30.910 19.556 2.464 1.00 56.83 408 VAL A C 1
ATOM 737 O O . VAL A 1 105 ? 31.366 19.162 1.382 1.00 56.29 408 VAL A O 1
ATOM 741 N N . ILE A 1 106 ? 29.618 19.486 2.769 1.00 56.82 409 ILE A N 1
ATOM 742 C CA . ILE A 1 106 ? 28.645 19.076 1.800 1.00 56.63 409 ILE A CA 1
ATOM 743 C C . ILE A 1 106 ? 28.639 19.986 0.525 1.00 57.72 409 ILE A C 1
ATOM 744 O O . ILE A 1 106 ? 28.721 19.453 -0.576 1.00 57.33 409 ILE A O 1
ATOM 749 N N . ALA A 1 107 ? 28.510 21.312 0.692 1.00 56.77 410 ALA A N 1
ATOM 750 C CA . ALA A 1 107 ? 28.571 22.253 -0.411 1.00 56.77 410 ALA A CA 1
ATOM 751 C C . ALA A 1 107 ? 29.813 22.004 -1.285 1.00 57.71 410 ALA A C 1
ATOM 752 O O . ALA A 1 107 ? 29.728 21.943 -2.541 1.00 57.91 410 ALA A O 1
ATOM 754 N N . PHE A 1 108 ? 30.966 21.848 -0.625 1.00 57.67 411 PHE A N 1
ATOM 755 C CA . PHE A 1 108 ? 32.194 21.562 -1.316 1.00 57.23 411 PHE A CA 1
ATOM 756 C C . PHE A 1 108 ? 32.157 20.305 -2.209 1.00 58.37 411 PHE A C 1
ATOM 757 O O . PHE A 1 108 ? 32.596 20.344 -3.360 1.00 59.72 411 PHE A O 1
ATOM 765 N N . LEU A 1 109 ? 31.690 19.181 -1.677 1.00 58.77 412 LEU A N 1
ATOM 766 C CA . LEU A 1 109 ? 31.625 17.933 -2.431 1.00 58.92 412 LEU A CA 1
ATOM 767 C C . LEU A 1 109 ? 30.544 17.973 -3.528 1.00 59.09 412 LEU A C 1
ATOM 768 O O . LEU A 1 109 ? 30.712 17.351 -4.580 1.00 59.52 412 LEU A O 1
ATOM 773 N N . MET A 1 110 ? 29.424 18.646 -3.264 1.00 57.78 413 MET A N 1
ATOM 774 C CA . MET A 1 110 ? 28.465 18.893 -4.309 1.00 57.88 413 MET A CA 1
ATOM 775 C C . MET A 1 110 ? 29.233 19.413 -5.562 1.00 59.66 413 MET A C 1
ATOM 776 O O . MET A 1 110 ? 29.101 18.863 -6.659 1.00 60.00 413 MET A O 1
ATOM 781 N N . TYR A 1 111 ? 30.092 20.415 -5.371 1.00 59.72 414 TYR A N 1
ATOM 782 C CA . TYR A 1 111 ? 30.783 21.087 -6.459 1.00 59.88 414 TYR A CA 1
ATOM 783 C C . TYR A 1 111 ? 31.927 20.225 -7.000 1.00 60.65 414 TYR A C 1
ATOM 784 O O . TYR A 1 111 ? 32.062 20.013 -8.217 1.00 59.42 414 TYR A O 1
ATOM 793 N N . TYR A 1 112 ? 32.745 19.724 -6.070 1.00 60.18 415 TYR A N 1
ATOM 794 C CA . TYR A 1 112 ? 33.987 19.059 -6.385 1.00 60.59 415 TYR A CA 1
ATOM 795 C C . TYR A 1 112 ? 33.834 17.634 -6.919 1.00 61.75 415 TYR A C 1
ATOM 796 O O . TYR A 1 112 ? 34.753 17.115 -7.569 1.00 62.20 415 TYR A O 1
ATOM 805 N N . GLN A 1 113 ? 32.714 16.983 -6.637 1.00 61.32 416 GLN A N 1
ATOM 806 C CA . GLN A 1 113 ? 32.534 15.620 -7.102 1.00 62.33 416 GLN A CA 1
ATOM 807 C C . GLN A 1 113 ? 31.202 15.501 -7.780 1.00 63.18 416 GLN A C 1
ATOM 808 O O . GLN A 1 113 ? 30.737 14.411 -7.958 1.00 64.00 416 GLN A O 1
ATOM 814 N N . ARG A 1 114 ? 30.591 16.632 -8.140 1.00 64.43 417 ARG A N 1
ATOM 815 C CA . ARG A 1 114 ? 29.250 16.665 -8.754 1.00 66.20 417 ARG A CA 1
ATOM 816 C C . ARG A 1 114 ? 28.287 15.701 -8.080 1.00 66.52 417 ARG A C 1
ATOM 817 O O . ARG A 1 114 ? 27.811 14.714 -8.700 1.00 67.31 417 ARG A O 1
ATOM 825 N N . LEU A 1 115 ? 27.977 15.993 -6.819 1.00 65.20 418 LEU A N 1
ATOM 826 C CA . LEU A 1 115 ? 26.990 15.209 -6.128 1.00 63.27 418 LEU A CA 1
ATOM 827 C C . LEU A 1 115 ? 25.759 16.061 -5.953 1.00 62.30 418 LEU A C 1
ATOM 828 O O . LEU A 1 115 ? 25.819 17.296 -5.804 1.00 62.35 418 LEU A O 1
ATOM 833 N N . SER A 1 116 ? 24.611 15.416 -5.990 1.00 61.35 419 SER A N 1
ATOM 834 C CA . SER A 1 116 ? 23.422 16.087 -5.547 1.00 61.38 419 SER A CA 1
ATOM 835 C C . SER A 1 116 ? 23.574 16.414 -4.037 1.00 60.27 419 SER A C 1
ATOM 836 O O . SER A 1 116 ? 24.468 15.880 -3.361 1.00 59.68 419 SER A O 1
ATOM 839 N N . PHE A 1 117 ? 22.701 17.282 -3.541 1.00 60.03 420 PHE A N 1
ATOM 840 C CA . PHE A 1 117 ? 22.662 17.538 -2.128 1.00 61.24 420 PHE A CA 1
ATOM 841 C C . PHE A 1 117 ? 22.583 16.231 -1.303 1.00 61.29 420 PHE A C 1
ATOM 842 O O . PHE A 1 117 ? 23.434 15.983 -0.442 1.00 61.12 420 PHE A O 1
ATOM 850 N N . ILE A 1 118 ? 21.602 15.379 -1.609 1.00 62.33 421 ILE A N 1
ATOM 851 C CA . ILE A 1 118 ? 21.303 14.169 -0.807 1.00 62.70 421 ILE A CA 1
ATOM 852 C C . ILE A 1 118 ? 22.449 13.181 -0.828 1.00 62.52 421 ILE A C 1
ATOM 853 O O . ILE A 1 118 ? 22.785 12.563 0.191 1.00 63.52 421 ILE A O 1
ATOM 858 N N . ASN A 1 119 ? 23.072 13.031 -1.986 1.00 61.57 422 ASN A N 1
ATOM 859 C CA . ASN A 1 119 ? 24.170 12.094 -2.122 1.00 60.86 422 ASN A CA 1
ATOM 860 C C . ASN A 1 119 ? 25.444 12.589 -1.423 1.00 60.17 422 ASN A C 1
ATOM 861 O O . ASN A 1 119 ? 26.252 11.788 -0.919 1.00 60.12 422 ASN A O 1
ATOM 866 N N . ALA A 1 120 ? 25.657 13.907 -1.458 1.00 59.34 423 ALA A N 1
ATOM 867 C CA . ALA A 1 120 ? 26.792 14.550 -0.743 1.00 58.55 423 ALA A CA 1
ATOM 868 C C . ALA A 1 120 ? 26.506 14.474 0.794 1.00 58.10 423 ALA A C 1
ATOM 869 O O . ALA A 1 120 ? 27.400 14.194 1.595 1.00 55.69 423 ALA A O 1
ATOM 871 N N . PHE A 1 121 ? 25.251 14.701 1.167 1.00 58.64 424 PHE A N 1
ATOM 872 C CA . PHE A 1 121 ? 24.828 14.491 2.547 1.00 60.73 424 PHE A CA 1
ATOM 873 C C . PHE A 1 121 ? 25.112 13.060 3.063 1.00 60.88 424 PHE A C 1
ATOM 874 O O . PHE A 1 121 ? 25.754 12.871 4.109 1.00 60.98 424 PHE A O 1
ATOM 882 N N . ASN A 1 122 ? 24.683 12.060 2.299 1.00 61.03 425 ASN A N 1
ATOM 883 C CA . ASN A 1 122 ? 24.840 10.674 2.711 1.00 62.18 425 ASN A CA 1
ATOM 884 C C . ASN A 1 122 ? 26.282 10.210 2.832 1.00 62.98 425 ASN A C 1
ATOM 885 O O . ASN A 1 122 ? 26.634 9.453 3.760 1.00 63.19 425 ASN A O 1
ATOM 890 N N . LYS A 1 123 ? 27.091 10.615 1.857 1.00 62.25 426 LYS A N 1
ATOM 891 C CA . LYS A 1 123 ? 28.499 10.389 1.910 1.00 62.39 426 LYS A CA 1
ATOM 892 C C . LYS A 1 123 ? 29.154 10.967 3.190 1.00 62.19 426 LYS A C 1
ATOM 893 O O . LYS A 1 123 ? 29.951 10.285 3.835 1.00 62.27 426 LYS A O 1
ATOM 899 N N . VAL A 1 124 ? 28.869 12.221 3.528 1.00 61.88 427 VAL A N 1
ATOM 900 C CA . VAL A 1 124 ? 29.418 12.792 4.750 1.00 62.47 427 VAL A CA 1
ATOM 901 C C . VAL A 1 124 ? 28.865 12.050 5.984 1.00 63.52 427 VAL A C 1
ATOM 902 O O . VAL A 1 124 ? 29.628 11.607 6.860 1.00 63.05 427 VAL A O 1
ATOM 906 N N . GLN A 1 125 ? 27.545 11.883 6.018 1.00 63.86 428 GLN A N 1
ATOM 907 C CA . GLN A 1 125 ? 26.924 11.154 7.098 1.00 64.64 428 GLN A CA 1
ATOM 908 C C . GLN A 1 125 ? 27.589 9.809 7.357 1.00 64.62 428 GLN A C 1
ATOM 909 O O . GLN A 1 125 ? 27.848 9.455 8.517 1.00 65.35 428 GLN A O 1
ATOM 915 N N . GLY A 1 126 ? 27.883 9.059 6.308 1.00 64.22 429 GLY A N 1
ATOM 916 C CA . GLY A 1 126 ? 28.413 7.721 6.509 1.00 64.10 429 GLY A CA 1
ATOM 917 C C . GLY A 1 126 ? 29.846 7.774 6.986 1.00 64.75 429 GLY A C 1
ATOM 918 O O . GLY A 1 126 ? 30.377 6.818 7.518 1.00 65.05 429 GLY A O 1
ATOM 919 N N . LEU A 1 127 ? 30.513 8.889 6.779 1.00 65.09 430 LEU A N 1
ATOM 920 C CA . LEU A 1 127 ? 31.837 9.045 7.346 1.00 65.68 430 LEU A CA 1
ATOM 921 C C . LEU A 1 127 ? 31.820 9.661 8.766 1.00 65.42 430 LEU A C 1
ATOM 922 O O . LEU A 1 127 ? 32.795 9.563 9.477 1.00 65.45 430 LEU A O 1
ATOM 927 N N . TYR A 1 128 ? 30.705 10.264 9.157 1.00 65.15 431 TYR A N 1
ATOM 928 C CA . TYR A 1 128 ? 30.659 11.196 10.270 1.00 65.65 431 TYR A CA 1
ATOM 929 C C . TYR A 1 128 ? 29.266 11.167 10.907 1.00 66.32 431 TYR A C 1
ATOM 930 O O . TYR A 1 128 ? 28.475 12.089 10.719 1.00 66.22 431 TYR A O 1
ATOM 939 N N . PRO A 1 129 ? 28.967 10.118 11.690 1.00 67.26 432 PRO A N 1
ATOM 940 C CA . PRO A 1 129 ? 27.590 9.794 12.152 1.00 67.34 432 PRO A CA 1
ATOM 941 C C . PRO A 1 129 ? 26.960 10.851 13.062 1.00 66.75 432 PRO A C 1
ATOM 942 O O . PRO A 1 129 ? 25.757 10.908 13.165 1.00 67.04 432 PRO A O 1
ATOM 946 N N . LEU A 1 130 ? 27.765 11.729 13.644 1.00 66.43 433 LEU A N 1
ATOM 947 C CA . LEU A 1 130 ? 27.236 12.808 14.495 1.00 66.70 433 LEU A CA 1
ATOM 948 C C . LEU A 1 130 ? 26.622 14.000 13.751 1.00 65.53 433 LEU A C 1
ATOM 949 O O . LEU A 1 130 ? 26.105 14.923 14.373 1.00 65.31 433 LEU A O 1
ATOM 954 N N . ILE A 1 131 ? 26.697 13.993 12.426 1.00 64.68 434 ILE A N 1
ATOM 955 C CA . ILE A 1 131 ? 26.073 15.037 11.611 1.00 63.16 434 ILE A CA 1
ATOM 956 C C . ILE A 1 131 ? 24.650 15.439 12.072 1.00 63.56 434 ILE A C 1
ATOM 957 O O . ILE A 1 131 ? 23.726 14.597 12.218 1.00 63.95 434 ILE A O 1
ATOM 962 N N . ASP A 1 132 ? 24.441 16.734 12.281 1.00 63.05 435 ASP A N 1
ATOM 963 C CA . ASP A 1 132 ? 23.112 17.177 12.691 1.00 62.95 435 ASP A CA 1
ATOM 964 C C . ASP A 1 132 ? 22.878 18.608 12.280 1.00 62.26 435 ASP A C 1
ATOM 965 O O . ASP A 1 132 ? 23.077 19.559 13.053 1.00 61.93 435 ASP A O 1
ATOM 970 N N . ILE A 1 133 ? 22.463 18.763 11.032 1.00 62.33 436 ILE A N 1
ATOM 971 C CA . ILE A 1 133 ? 22.484 20.091 10.429 1.00 61.64 436 ILE A CA 1
ATOM 972 C C . ILE A 1 133 ? 21.117 20.682 10.592 1.00 61.02 436 ILE A C 1
ATOM 973 O O . ILE A 1 133 ? 20.162 20.036 10.237 1.00 61.47 436 ILE A O 1
ATOM 978 N N . GLU A 1 134 ? 21.018 21.901 11.103 1.00 61.15 437 GLU A N 1
ATOM 979 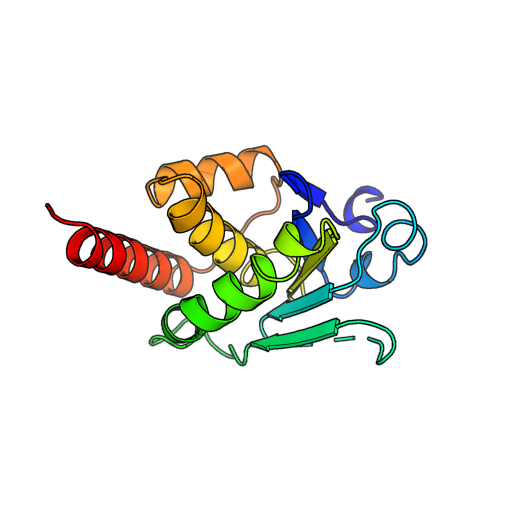C CA . GLU A 1 134 ? 19.724 22.595 11.173 1.00 62.28 437 GLU A CA 1
ATOM 980 C C . GLU A 1 134 ? 19.023 22.759 9.808 1.00 62.31 437 GLU A C 1
ATOM 981 O O . GLU A 1 134 ? 19.660 23.021 8.789 1.00 61.71 437 GLU A O 1
ATOM 987 N N . SER A 1 135 ? 17.701 22.636 9.794 1.00 63.12 438 SER A N 1
ATOM 988 C CA . SER A 1 135 ? 16.956 22.685 8.527 1.00 63.66 438 SER A CA 1
ATOM 989 C C . SER A 1 135 ? 17.107 23.985 7.682 1.00 63.71 438 SER A C 1
ATOM 990 O O . SER A 1 135 ? 17.070 23.903 6.448 1.00 64.56 438 SER A O 1
ATOM 993 N N . GLY A 1 136 ? 17.273 25.157 8.302 1.00 62.22 439 GLY A N 1
ATOM 994 C CA . GLY A 1 136 ? 17.615 26.346 7.529 1.00 60.47 439 GLY A CA 1
ATOM 995 C C . GLY A 1 136 ? 18.923 26.222 6.727 1.00 60.67 439 GLY A C 1
ATOM 996 O O . GLY A 1 136 ? 19.051 26.755 5.606 1.00 59.85 439 GLY A O 1
ATOM 997 N N . PHE A 1 137 ? 19.906 25.513 7.276 1.00 59.56 440 PHE A N 1
ATOM 998 C CA . PHE A 1 137 ? 21.101 25.251 6.528 1.00 59.40 440 PHE A CA 1
ATOM 999 C C . PHE A 1 137 ? 20.905 24.265 5.376 1.00 59.93 440 PHE A C 1
ATOM 1000 O O . PHE A 1 137 ? 21.490 24.476 4.310 1.00 59.84 440 PHE A O 1
ATOM 1008 N N . ILE A 1 138 ? 20.099 23.207 5.597 1.00 60.53 441 ILE A N 1
ATOM 1009 C CA . ILE A 1 138 ? 19.768 22.216 4.571 1.00 61.02 441 ILE A CA 1
ATOM 1010 C C . ILE A 1 138 ? 19.112 22.947 3.369 1.00 61.75 441 ILE A C 1
ATOM 1011 O O . ILE A 1 138 ? 19.468 22.724 2.192 1.00 61.61 441 ILE A O 1
ATOM 1016 N N . LEU A 1 139 ? 18.184 23.842 3.700 1.00 60.79 442 LEU A N 1
ATOM 1017 C CA . LEU A 1 139 ? 17.501 24.654 2.733 1.00 62.35 442 LEU A CA 1
ATOM 1018 C C . LEU A 1 139 ? 18.476 25.504 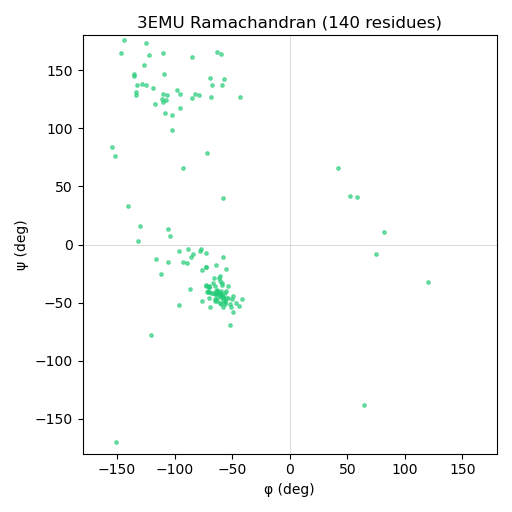1.891 1.00 62.31 442 LEU A C 1
ATOM 1019 O O . LEU A 1 139 ? 18.361 25.548 0.657 1.00 62.99 442 LEU A O 1
ATOM 1024 N N . GLN A 1 140 ? 19.420 26.179 2.549 1.00 61.13 443 GLN A N 1
ATOM 1025 C CA . GLN A 1 140 ? 20.479 26.913 1.836 1.00 61.26 443 GLN A CA 1
ATOM 1026 C C . GLN A 1 140 ? 21.360 26.020 0.954 1.00 60.33 443 GLN A C 1
ATOM 1027 O O . GLN A 1 140 ? 21.891 26.462 -0.070 1.00 58.87 443 GLN A O 1
ATOM 1033 N N . LEU A 1 141 ? 21.546 24.770 1.371 1.00 59.85 444 LEU A N 1
ATOM 1034 C CA . LEU A 1 141 ? 22.319 23.835 0.554 1.00 60.08 444 LEU A CA 1
ATOM 1035 C C . LEU A 1 141 ? 21.530 23.482 -0.712 1.00 60.54 444 LEU A C 1
ATOM 1036 O O . LEU A 1 141 ? 22.098 23.330 -1.779 1.00 59.00 444 LEU A O 1
ATOM 1041 N N . LYS A 1 142 ? 20.209 23.381 -0.560 1.00 61.40 445 LYS A N 1
ATOM 1042 C CA . LYS A 1 142 ? 19.344 23.125 -1.697 1.00 62.36 445 LYS A CA 1
ATOM 1043 C C . LYS A 1 142 ? 19.332 24.308 -2.667 1.00 61.85 445 LYS A C 1
ATOM 1044 O O . LYS A 1 142 ? 19.195 24.116 -3.851 1.00 61.57 445 LYS A O 1
ATOM 1050 N N . LEU A 1 143 ? 19.453 25.521 -2.136 1.00 62.11 446 LEU A N 1
ATOM 1051 C CA . LEU A 1 143 ? 19.568 26.704 -2.956 1.00 62.40 446 LEU A CA 1
ATOM 1052 C C . LEU A 1 143 ? 20.846 26.649 -3.744 1.00 61.85 446 LEU A C 1
ATOM 1053 O O . LEU A 1 143 ? 20.872 26.994 -4.912 1.00 62.51 446 LEU A O 1
ATOM 1058 N N . PHE A 1 144 ? 21.916 26.230 -3.095 1.00 60.67 447 PHE A N 1
ATOM 1059 C CA . PHE A 1 144 ? 23.161 26.054 -3.811 1.00 60.42 447 PHE A CA 1
ATOM 1060 C C . PHE A 1 144 ? 23.043 24.991 -4.927 1.00 60.85 447 PHE A C 1
ATOM 1061 O O . PHE A 1 144 ? 23.594 25.174 -6.000 1.00 60.49 447 PHE A O 1
ATOM 1069 N N . GLU A 1 145 ? 22.365 23.878 -4.641 1.00 61.41 448 GLU A N 1
ATOM 1070 C CA . GLU A 1 145 ? 22.134 22.815 -5.604 1.00 62.63 448 GLU A CA 1
ATOM 1071 C C . GLU A 1 145 ? 21.524 23.437 -6.901 1.00 63.68 448 GLU A C 1
ATOM 1072 O O . GLU A 1 145 ? 22.057 23.233 -8.003 1.00 63.21 448 GLU A O 1
ATOM 1078 N N . LYS A 1 146 ? 20.461 24.230 -6.734 1.00 63.62 449 LYS A N 1
ATOM 1079 C CA . LYS A 1 146 ? 19.808 24.888 -7.852 1.00 65.22 449 LYS A CA 1
ATOM 1080 C C . LYS A 1 146 ? 20.750 25.82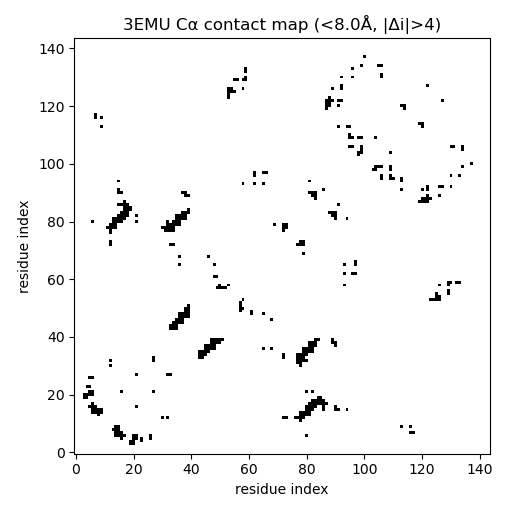5 -8.588 1.00 64.95 449 LYS A C 1
ATOM 1081 O O . LYS A 1 146 ? 20.722 25.887 -9.823 1.00 64.53 449 LYS A O 1
ATOM 1087 N N . LYS A 1 147 ? 21.551 26.581 -7.833 1.00 64.92 450 LYS A N 1
ATOM 1088 C CA . LYS A 1 147 ? 22.480 27.561 -8.438 1.00 64.15 450 LYS A CA 1
ATOM 1089 C C . LYS A 1 147 ? 23.491 26.863 -9.340 1.00 64.22 450 LYS A C 1
ATOM 1090 O O . LYS A 1 147 ? 23.804 27.330 -10.425 1.00 63.50 450 LYS A O 1
ATOM 1096 N N . LEU A 1 148 ? 23.986 25.727 -8.876 1.00 65.15 451 LEU A N 1
ATOM 1097 C CA . LEU A 1 148 ? 24.948 24.958 -9.601 1.00 65.96 451 LEU A CA 1
ATOM 1098 C C . LEU A 1 148 ? 24.300 24.401 -10.890 1.00 67.34 451 LEU A C 1
ATOM 1099 O O . LEU A 1 148 ? 24.916 24.363 -11.953 1.00 67.26 451 LEU A O 1
ATOM 1104 N N . GLU A 1 149 ? 23.070 23.940 -10.789 1.00 68.46 452 GLU A N 1
ATOM 1105 C CA . GLU A 1 149 ? 22.373 23.447 -11.961 1.00 71.00 452 GLU A CA 1
ATOM 1106 C C . GLU A 1 149 ? 22.349 24.492 -13.120 1.00 71.31 452 GLU A C 1
ATOM 1107 O O . GLU A 1 149 ? 22.617 24.179 -14.276 1.00 70.98 452 GLU A O 1
ATOM 1113 N N . LYS A 1 150 ? 22.028 25.730 -12.782 1.00 71.43 453 LYS A N 1
ATOM 1114 C CA . LYS A 1 150 ? 21.943 26.782 -13.738 1.00 73.00 453 LYS A CA 1
ATOM 1115 C C . LYS A 1 150 ? 23.323 27.179 -14.286 1.00 73.04 453 LYS A C 1
ATOM 1116 O O . LYS A 1 150 ? 23.489 27.333 -15.488 1.00 73.34 453 LYS A O 1
ATOM 1122 N N . MET A 1 151 ? 24.310 27.340 -13.410 1.00 72.34 454 MET A N 1
ATOM 1123 C CA . MET A 1 151 ? 25.644 27.678 -13.859 1.00 71.84 454 MET A CA 1
ATOM 1124 C C . MET A 1 151 ? 26.189 26.602 -14.764 1.00 70.85 454 MET A C 1
ATOM 1125 O O . MET A 1 151 ? 27.044 26.882 -15.626 1.00 71.33 454 MET A O 1
ATOM 1130 N N . ASN A 1 152 ? 25.721 25.372 -14.579 1.00 68.96 455 ASN A N 1
ATOM 1131 C CA . ASN A 1 152 ? 26.352 24.247 -15.250 1.00 67.92 455 ASN A CA 1
ATOM 1132 C C . ASN A 1 152 ? 25.603 23.666 -16.459 1.00 67.97 455 ASN A C 1
ATOM 1133 O O . ASN A 1 152 ? 26.002 22.629 -16.988 1.00 66.69 455 ASN A O 1
ATOM 1138 N N . SER A 1 153 ? 24.524 24.323 -16.877 1.00 68.07 456 SER A N 1
ATOM 1139 C CA . SER A 1 153 ? 23.713 23.896 -18.028 1.00 70.65 456 SER A CA 1
ATOM 1140 C C . SER A 1 153 ? 24.451 24.016 -19.358 1.00 72.19 456 SER A C 1
ATOM 1141 O O . SER A 1 153 ? 25.115 25.046 -19.589 1.00 72.67 456 SER A O 1
ATOM 1144 N N . GLU A 1 154 ? 24.328 23.002 -20.232 1.00 74.13 457 GLU A N 1
ATOM 1145 C CA . GLU A 1 154 ? 24.997 23.054 -21.570 1.00 75.75 457 GLU A CA 1
ATOM 1146 C C . GLU A 1 154 ? 24.774 24.417 -22.220 1.00 76.23 457 GLU A C 1
ATOM 1147 O O . GLU A 1 154 ? 23.615 24.804 -22.417 1.00 77.08 457 GLU A O 1
#

Sequence (144 aa):
TFPTLSPTQIIQYIHLGSFLNAHNVDYIHHNNNISSILLVGKDQCDILRLDIVSEEGHQLYDSIPNAIKFIIRRSIQRKEGVLIISGTGVNKAPAIVIAFLMYYQRLSFINAFNKVQGLYPLIDIESGFILQLKLFEKKLEKMNSE

Solvent-accessible surface area: 8050 Å² total; per-residue (Å²): 143,162,104,64,88,46,8,41,88,9,31,116,48,0,3,1,0,11,132,93,12,18,110,44,112,88,39,24,135,100,49,102,12,33,0,12,0,59,4,60,101,121,100,42,57,71,54,62,7,115,2,116,40,46,122,57,108,67,0,52,84,17,1,91,91,1,16,148,8,0,56,93,0,29,137,90,152,61,1,0,0,0,11,6,54,109,0,38,22,45,0,0,0,2,0,0,1,0,0,3,109,92,58,221,50,48,16,94,84,0,37,66,81,0,78,68,76,24,115,122,18,98,19,80,87,13,1,32,115,7,0,94,94,14,64,140,102,17,103,161,112,104,79,157

Foldseek 3Di:
DVVLLAWFAQDQQETFHEPRNVPVVVNCVVSQAQEEEEECPPRGHYDYQVDPDLPDASLLVCQVVLLVSSVVQVVVVGHYYYYYHSRAARSLLNQLSNCCPVVVDASVRSVVSVCVRPVSHDYDPSSSVNSNVSNVVCCVVPPD

B-factor: mean 65.64, std 8.82, range [44.43, 109.45]

Radius of gyration: 14.27 Å; Cα contacts (8 Å, |Δi|>4): 234; chains: 1; bounding box: 34×27×46 Å

CATH classification: 3.90.190.10

Nearest PDB structures (foldseek):
  3emu-assembly1_A  TM=1.007E+00  e=8.455E-29  unclassified
  2g6z-assembly1_B  TM=9.130E-01  e=4.218E-12  Homo sapiens
  6apx-assembly1_A  TM=9.426E-01  e=1.561E-11  Escherichia coli K-12
  4d3r-assembly1_A  TM=9.194E-01  e=6.130E-12  Homo sapiens
  6lot-assembly1_A  TM=8.212E-01  e=5.445E-10  Homo sapiens